Protein AF-A0A838TQW5-F1 (afdb_monomer)

Mean predicted aligned error: 5.61 Å

pLDDT: mean 88.65, std 9.84, range [51.97, 98.06]

Radius of gyration: 14.16 Å; Cα contacts (8 Å, |Δi|>4): 165; chains: 1; bounding box: 31×30×43 Å

Secondary structure (DSSP, 8-state):
-----SEEEEES-TT-HHHHHHHHHHHTTS-EEEESSGGGEEETTEEEEEETTTTEEEEEES-S-SSSS--EEEEE-TTS-HHHHHHHHHHHHTT-TTPPPHHHHHHTT-

Foldseek 3Di:
DPDDAAAEEEEADLPDPQSVVVQVVRVVPYHYFYDHALVQCVDQFWGWGADSVVRDIDIGGRSFDPDPPHGYHYYYGPPRDPVRSVRNVVSNQVNPPPDDDPVSVVVVVD

Structure (mmCIF, N/CA/C/O backbone):
data_AF-A0A838TQW5-F1
#
_entry.id   AF-A0A838TQW5-F1
#
loop_
_atom_site.group_PDB
_atom_site.id
_atom_site.type_symbol
_atom_site.label_atom_id
_atom_site.label_alt_id
_atom_site.label_comp_id
_atom_site.label_asym_id
_atom_site.label_entity_id
_atom_site.label_seq_id
_atom_site.pdbx_PDB_ins_code
_atom_site.Cartn_x
_atom_site.Cartn_y
_atom_site.Cartn_z
_atom_site.occupancy
_atom_site.B_iso_or_equiv
_atom_site.auth_seq_id
_atom_site.auth_comp_id
_atom_site.auth_asym_id
_atom_site.auth_atom_id
_atom_site.pdbx_PDB_model_num
ATOM 1 N N . LEU A 1 1 ? 3.925 -13.032 7.092 1.00 54.81 1 LEU A N 1
ATOM 2 C CA . LEU A 1 1 ? 3.364 -12.043 8.033 1.00 54.81 1 LEU A CA 1
ATOM 3 C C . LEU A 1 1 ? 2.382 -12.759 8.958 1.00 54.81 1 LEU A C 1
ATOM 5 O O . LEU A 1 1 ? 1.988 -13.873 8.646 1.00 54.81 1 LEU A O 1
ATOM 9 N N . ASN A 1 2 ? 2.085 -12.216 10.132 1.00 59.94 2 ASN A N 1
ATOM 10 C CA . ASN A 1 2 ? 1.035 -12.748 11.013 1.00 59.94 2 ASN A CA 1
ATOM 11 C C . ASN A 1 2 ? 0.270 -11.562 11.616 1.00 59.94 2 ASN A C 1
ATOM 13 O O . ASN A 1 2 ? 0.044 -11.480 12.819 1.00 59.94 2 ASN A O 1
ATOM 17 N N . THR A 1 3 ? 0.014 -10.573 10.758 1.00 71.75 3 THR A N 1
ATOM 18 C CA . THR A 1 3 ? -0.534 -9.271 11.123 1.00 71.75 3 THR A CA 1
ATOM 19 C C . THR A 1 3 ? -1.974 -9.234 10.650 1.00 71.75 3 THR A C 1
ATOM 21 O O . THR A 1 3 ? -2.228 -9.381 9.458 1.00 71.75 3 THR A O 1
ATOM 24 N N . ASP A 1 4 ? -2.897 -9.058 11.590 1.00 84.81 4 ASP A N 1
ATOM 25 C CA . ASP A 1 4 ? -4.325 -8.947 11.3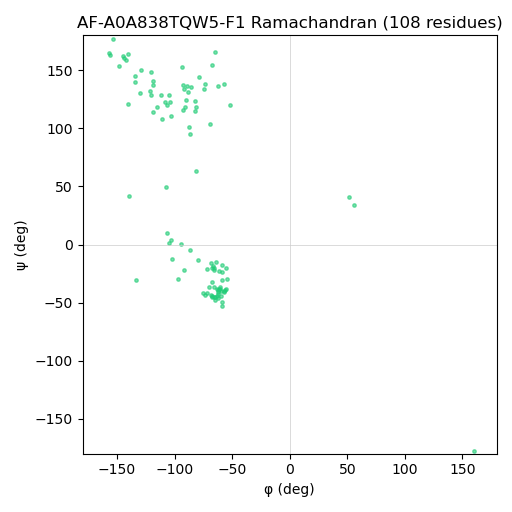07 1.00 84.81 4 ASP A CA 1
ATOM 26 C C . ASP A 1 4 ? -4.614 -7.618 10.590 1.00 84.81 4 ASP A C 1
ATOM 28 O O . ASP A 1 4 ? -4.575 -6.546 11.201 1.00 84.81 4 ASP A O 1
ATOM 32 N N . ALA A 1 5 ? -4.844 -7.697 9.282 1.00 91.19 5 ALA A N 1
ATOM 33 C CA . ALA A 1 5 ? -5.169 -6.583 8.400 1.00 91.19 5 ALA A CA 1
ATOM 34 C C . ALA A 1 5 ? -6.174 -7.042 7.334 1.00 91.19 5 ALA A C 1
ATOM 36 O O . ALA A 1 5 ? -6.319 -8.232 7.073 1.00 91.19 5 ALA A O 1
ATOM 37 N N . ASP A 1 6 ? -6.863 -6.093 6.712 1.00 94.12 6 ASP A N 1
ATOM 38 C CA . ASP A 1 6 ? -7.873 -6.361 5.683 1.00 94.12 6 ASP A CA 1
ATOM 39 C C . ASP A 1 6 ? -7.333 -6.238 4.267 1.00 94.12 6 ASP A C 1
ATOM 41 O O . ASP A 1 6 ? -7.822 -6.884 3.342 1.00 94.12 6 ASP A O 1
ATOM 45 N N . LEU A 1 7 ? -6.339 -5.372 4.098 1.00 95.38 7 LEU A N 1
ATOM 46 C CA . LEU A 1 7 ? -5.646 -5.136 2.845 1.00 95.38 7 LEU A CA 1
ATOM 4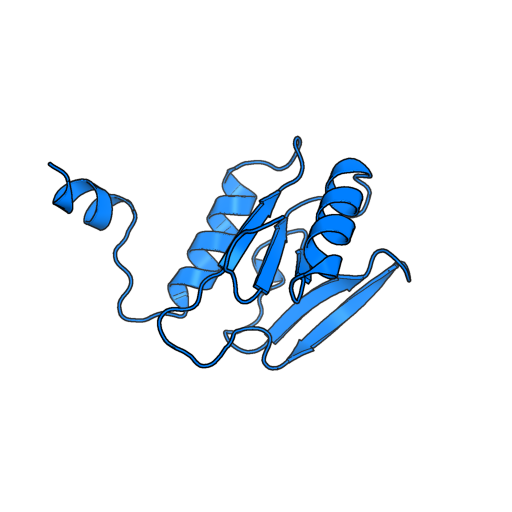7 C C . LEU A 1 7 ? -4.251 -4.578 3.119 1.00 95.38 7 LEU A C 1
ATOM 49 O O . LEU A 1 7 ? -3.973 -4.064 4.207 1.00 95.38 7 LEU A O 1
ATOM 53 N N . ALA A 1 8 ? -3.396 -4.652 2.108 1.00 96.25 8 ALA A N 1
ATOM 54 C CA . ALA A 1 8 ? -2.076 -4.052 2.109 1.00 96.25 8 ALA A 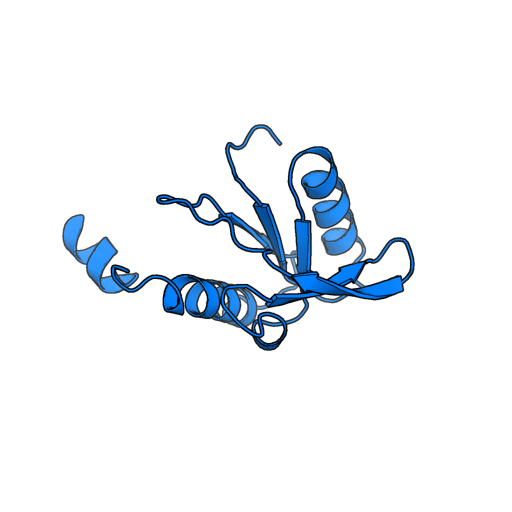CA 1
ATOM 55 C C . ALA A 1 8 ? -1.941 -3.018 0.986 1.00 96.25 8 ALA A C 1
ATOM 57 O O . ALA A 1 8 ? -2.356 -3.254 -0.149 1.00 96.25 8 ALA A O 1
ATOM 58 N N . ILE A 1 9 ? -1.322 -1.882 1.292 1.00 96.69 9 ILE A N 1
ATOM 59 C CA . ILE A 1 9 ? -0.865 -0.904 0.307 1.00 96.69 9 ILE A CA 1
ATOM 60 C C . ILE A 1 9 ? 0.654 -0.853 0.394 1.00 96.69 9 ILE A C 1
ATOM 62 O O . ILE A 1 9 ? 1.225 -0.527 1.437 1.00 96.69 9 ILE A O 1
ATOM 66 N N . VAL A 1 10 ? 1.303 -1.204 -0.711 1.00 96.00 10 VAL A N 1
ATOM 67 C CA . VAL A 1 10 ? 2.758 -1.161 -0.839 1.00 96.00 10 VAL A CA 1
ATOM 68 C C . VAL A 1 10 ? 3.113 0.054 -1.678 1.00 96.00 10 VAL A C 1
ATOM 70 O O . VAL A 1 10 ? 2.651 0.171 -2.811 1.00 96.00 10 VAL A O 1
ATOM 73 N N . VAL A 1 11 ? 3.927 0.953 -1.129 1.00 95.75 11 VAL A N 1
ATOM 74 C CA . VAL A 1 11 ? 4.321 2.201 -1.793 1.00 95.75 11 VAL A CA 1
ATOM 75 C C . VAL A 1 11 ? 5.761 2.109 -2.299 1.00 95.75 11 VAL A C 1
ATOM 77 O O . VAL A 1 11 ? 6.688 1.762 -1.559 1.00 95.75 11 VAL A O 1
ATOM 80 N N . GLY A 1 12 ? 5.977 2.429 -3.573 1.00 92.81 12 GLY A N 1
ATOM 81 C CA . GLY A 1 12 ? 7.319 2.596 -4.120 1.00 92.81 12 GLY A CA 1
ATOM 82 C C . GLY A 1 12 ? 7.394 2.485 -5.638 1.00 92.81 12 GLY A C 1
ATOM 83 O O . GLY A 1 12 ? 6.399 2.299 -6.328 1.00 92.81 12 GLY A O 1
ATOM 84 N N . GLY A 1 13 ? 8.611 2.588 -6.169 1.00 90.75 13 GLY A N 1
ATOM 85 C CA . GLY A 1 13 ? 8.840 2.496 -7.610 1.00 90.75 13 GLY A CA 1
ATOM 86 C C . GLY A 1 13 ? 8.703 1.070 -8.150 1.00 90.75 13 GLY A C 1
ATOM 87 O O . GLY A 1 13 ? 9.263 0.128 -7.588 1.00 90.75 13 GLY A O 1
ATOM 88 N N . TYR A 1 14 ? 8.054 0.925 -9.307 1.00 88.19 14 TYR A N 1
ATOM 89 C CA . TYR A 1 14 ? 7.788 -0.365 -9.964 1.00 88.19 14 TYR A CA 1
ATOM 90 C C . TYR A 1 14 ? 9.037 -1.139 -10.420 1.00 88.19 14 TYR A C 1
ATOM 92 O O . TYR A 1 14 ? 8.960 -2.334 -10.683 1.00 88.19 14 TYR A O 1
ATOM 100 N N . ASN A 1 15 ? 10.202 -0.485 -10.471 1.00 85.81 15 ASN A N 1
ATOM 101 C CA . ASN A 1 15 ? 11.482 -1.109 -10.827 1.00 85.81 15 ASN A CA 1
ATOM 102 C C . ASN A 1 15 ? 12.304 -1.574 -9.610 1.00 85.81 15 ASN A C 1
ATOM 104 O O . ASN A 1 15 ? 13.411 -2.082 -9.769 1.00 85.81 15 ASN A O 1
ATOM 108 N N . SER A 1 16 ? 11.794 -1.387 -8.390 1.00 85.44 16 SER A N 1
ATOM 109 C CA . SER A 1 16 ? 12.465 -1.823 -7.166 1.00 85.44 16 SER A CA 1
ATOM 110 C C . SER A 1 16 ? 12.186 -3.304 -6.909 1.00 85.44 16 SER A C 1
ATOM 112 O O . SER A 1 16 ? 11.048 -3.698 -6.628 1.00 85.44 16 SER A O 1
ATOM 114 N N . SER A 1 17 ? 13.231 -4.132 -6.962 1.00 85.69 17 SER A N 1
ATOM 115 C CA . SER A 1 17 ? 13.137 -5.558 -6.624 1.00 85.69 17 SER A CA 1
ATOM 116 C C . SER A 1 17 ? 12.721 -5.767 -5.168 1.00 85.69 17 SER A C 1
ATOM 118 O O . SER A 1 17 ? 11.864 -6.600 -4.891 1.00 85.69 17 SER A O 1
ATOM 120 N N . ASN A 1 18 ? 13.256 -4.960 -4.246 1.00 87.38 18 ASN A N 1
ATOM 121 C CA . ASN A 1 18 ? 12.906 -5.023 -2.827 1.00 87.38 18 ASN A CA 1
ATOM 122 C C . ASN A 1 18 ? 11.425 -4.708 -2.597 1.00 87.38 18 ASN A C 1
ATOM 124 O O . ASN A 1 18 ? 10.759 -5.400 -1.834 1.00 87.38 18 ASN A O 1
ATOM 128 N N . THR A 1 19 ? 10.892 -3.692 -3.282 1.00 90.25 19 THR A N 1
ATOM 129 C CA . THR A 1 19 ? 9.473 -3.330 -3.159 1.00 90.25 19 THR A CA 1
ATOM 130 C C . THR A 1 19 ? 8.585 -4.415 -3.755 1.00 90.25 19 THR A C 1
ATOM 132 O O . THR A 1 19 ? 7.617 -4.818 -3.122 1.00 90.25 19 THR A O 1
ATOM 135 N N . SER A 1 20 ? 8.954 -4.953 -4.921 1.00 91.31 20 SER A N 1
ATOM 136 C CA . SER A 1 20 ? 8.221 -6.058 -5.554 1.00 91.31 20 SER A CA 1
ATOM 137 C C . SER A 1 20 ? 8.191 -7.301 -4.657 1.00 91.31 20 SER A C 1
ATOM 139 O O . SER A 1 20 ? 7.154 -7.940 -4.519 1.00 91.31 20 SER A O 1
ATOM 141 N N . HIS A 1 21 ? 9.288 -7.598 -3.955 1.00 91.19 21 HIS A N 1
ATOM 142 C CA . HIS A 1 21 ? 9.322 -8.702 -2.996 1.00 91.19 21 HIS A CA 1
ATOM 143 C C . HIS A 1 21 ? 8.393 -8.478 -1.789 1.00 91.19 21 HIS A C 1
ATOM 145 O O . HIS A 1 21 ? 7.755 -9.416 -1.313 1.00 91.19 21 HIS A O 1
ATOM 151 N N . LEU A 1 22 ? 8.255 -7.237 -1.305 1.00 92.00 22 LEU A N 1
ATOM 152 C CA . LEU A 1 22 ? 7.266 -6.911 -0.268 1.00 92.00 22 LEU A CA 1
ATOM 153 C C . LEU A 1 22 ? 5.832 -7.138 -0.761 1.00 92.00 22 LEU A C 1
ATOM 155 O O . LEU A 1 22 ? 5.013 -7.658 -0.000 1.00 92.00 22 LEU A O 1
ATOM 159 N N . VAL A 1 23 ? 5.542 -6.810 -2.027 1.00 93.56 23 VAL A N 1
ATOM 160 C CA . VAL A 1 23 ? 4.243 -7.105 -2.653 1.00 93.56 23 VAL A CA 1
ATOM 161 C C . VAL A 1 23 ? 3.972 -8.609 -2.627 1.00 93.56 23 VAL A C 1
ATOM 163 O O . VAL A 1 23 ? 2.933 -9.012 -2.115 1.00 93.56 23 VAL A O 1
ATOM 166 N N . GLU A 1 24 ? 4.924 -9.447 -3.054 1.00 93.25 24 GLU A N 1
ATOM 167 C CA . GLU A 1 24 ? 4.777 -10.916 -3.016 1.00 93.25 24 GLU A CA 1
ATOM 168 C C . GLU A 1 24 ? 4.472 -11.454 -1.616 1.00 93.25 24 GLU A C 1
ATOM 170 O O . GLU A 1 24 ? 3.715 -12.413 -1.451 1.00 93.25 24 GLU A O 1
ATOM 175 N N . LEU A 1 25 ? 5.104 -10.883 -0.588 1.00 92.19 25 LEU A N 1
ATOM 176 C CA . LEU A 1 25 ? 4.892 -11.304 0.795 1.00 92.19 25 LEU A CA 1
ATOM 177 C C . LEU A 1 25 ? 3.499 -10.922 1.301 1.00 92.19 25 LEU A C 1
ATOM 179 O O . LEU A 1 25 ? 2.900 -11.703 2.045 1.00 92.19 25 LEU A O 1
ATOM 183 N N . CYS A 1 26 ? 2.991 -9.757 0.896 1.00 92.69 26 CYS A N 1
ATOM 184 C CA . CYS A 1 26 ? 1.658 -9.286 1.259 1.00 92.69 26 CYS A CA 1
ATOM 185 C C . CYS A 1 26 ? 0.562 -10.046 0.498 1.00 92.69 26 CYS A C 1
ATOM 187 O O . CYS A 1 26 ? -0.390 -10.509 1.124 1.00 92.69 26 CYS A O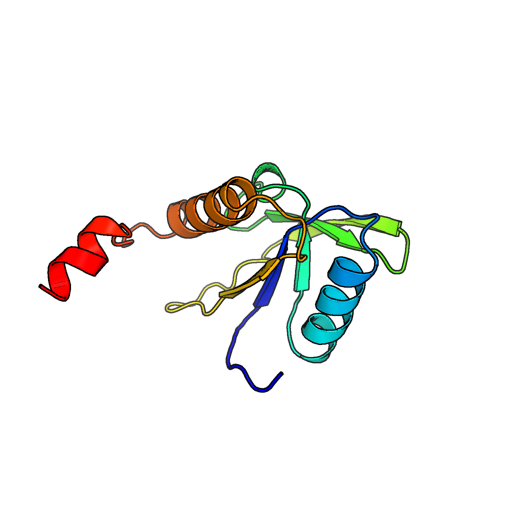 1
ATOM 189 N N . GLU A 1 27 ? 0.738 -10.283 -0.807 1.00 93.75 27 GLU A N 1
ATOM 190 C CA . GLU A 1 27 ? -0.227 -10.991 -1.667 1.00 93.75 27 GLU A CA 1
ATOM 191 C C . GLU A 1 27 ? -0.531 -12.420 -1.190 1.00 93.75 27 GLU A C 1
ATOM 193 O O . GLU A 1 27 ? -1.605 -12.953 -1.463 1.00 93.75 27 GLU A O 1
ATOM 198 N N . LYS A 1 28 ? 0.378 -13.047 -0.431 1.00 91.88 28 LYS A N 1
ATOM 199 C CA . LYS A 1 28 ? 0.161 -14.377 0.169 1.00 91.88 28 LYS A CA 1
ATOM 200 C C . LYS A 1 28 ? -0.925 -14.403 1.244 1.00 91.88 28 LYS A C 1
ATOM 202 O O . LYS A 1 28 ? -1.355 -15.490 1.622 1.00 91.88 28 LYS A O 1
ATOM 207 N N . GLN A 1 29 ? -1.295 -13.252 1.799 1.00 90.56 29 GLN A N 1
ATOM 208 C CA . GLN A 1 29 ? -2.177 -13.167 2.968 1.00 90.56 29 GLN A CA 1
ATOM 209 C C . GLN A 1 29 ? -3.288 -12.135 2.809 1.00 90.56 29 GLN A C 1
ATOM 211 O O . GLN A 1 29 ? -4.357 -12.313 3.384 1.00 90.56 29 GLN A O 1
ATOM 216 N N . LEU A 1 30 ? -3.039 -11.068 2.049 1.00 93.88 30 LEU A N 1
ATOM 217 C CA . LEU A 1 30 ? -3.895 -9.894 1.977 1.00 93.88 30 LEU A CA 1
ATOM 218 C C . LEU A 1 30 ? -4.106 -9.465 0.520 1.00 93.88 30 LEU A C 1
ATOM 220 O O . LEU A 1 30 ? -3.160 -9.509 -0.277 1.00 93.88 30 LEU A O 1
ATOM 224 N N . PRO A 1 31 ? -5.298 -8.950 0.170 1.00 94.94 31 PRO A N 1
ATOM 225 C CA . PRO A 1 31 ? -5.459 -8.122 -1.019 1.00 94.94 31 PRO A CA 1
ATOM 226 C C . PRO A 1 31 ? -4.426 -6.993 -0.985 1.00 94.94 31 PRO A C 1
ATOM 228 O O . PRO A 1 31 ? -4.390 -6.215 -0.032 1.00 94.94 31 PRO A O 1
ATOM 231 N N . THR A 1 32 ? -3.554 -6.937 -1.989 1.00 96.12 32 THR A N 1
ATOM 232 C CA . THR A 1 32 ? -2.406 -6.027 -1.997 1.00 96.12 32 THR A CA 1
ATOM 233 C C . THR A 1 32 ? -2.472 -5.103 -3.201 1.00 96.12 32 THR A C 1
ATOM 235 O O . THR A 1 32 ? -2.678 -5.557 -4.325 1.00 96.12 32 THR A O 1
ATOM 238 N N . TYR A 1 33 ? -2.269 -3.811 -2.961 1.00 97.12 33 TYR A N 1
ATOM 239 C CA . TYR A 1 33 ? -2.256 -2.779 -3.989 1.00 97.12 33 TYR A CA 1
ATOM 240 C C . TYR A 1 33 ? -0.887 -2.105 -4.014 1.00 97.12 33 TYR A C 1
ATOM 242 O O . TYR A 1 33 ? -0.485 -1.450 -3.051 1.00 97.12 33 TYR A O 1
ATOM 250 N N . PHE A 1 34 ? -0.156 -2.292 -5.111 1.00 96.44 34 PHE A N 1
ATOM 251 C CA . PHE A 1 34 ? 1.155 -1.685 -5.315 1.00 96.44 34 PHE A CA 1
ATOM 252 C C . PHE A 1 34 ? 1.012 -0.355 -6.059 1.00 96.44 34 PHE A C 1
ATOM 254 O O . PHE A 1 34 ? 0.575 -0.338 -7.209 1.00 96.44 34 PHE A O 1
ATOM 261 N N . ILE A 1 35 ? 1.374 0.753 -5.414 1.00 96.38 35 ILE A N 1
ATOM 262 C CA . ILE A 1 35 ? 1.235 2.106 -5.967 1.00 96.38 35 ILE A CA 1
ATOM 263 C C . ILE A 1 35 ? 2.543 2.895 -5.861 1.00 96.38 35 ILE A C 1
ATOM 265 O O . ILE A 1 35 ? 3.339 2.699 -4.944 1.00 96.38 35 ILE A O 1
ATOM 269 N N . ASP A 1 36 ? 2.752 3.813 -6.798 1.00 94.06 36 ASP A N 1
ATOM 270 C CA . ASP A 1 36 ? 3.873 4.757 -6.807 1.00 94.06 36 ASP A CA 1
ATOM 271 C C . ASP A 1 36 ? 3.538 6.092 -6.117 1.00 94.06 36 ASP A C 1
ATOM 273 O O . ASP A 1 36 ? 4.444 6.796 -5.671 1.00 94.06 36 ASP A O 1
ATOM 277 N N . SER A 1 37 ? 2.253 6.440 -6.002 1.00 94.62 37 SER A N 1
ATOM 278 C CA . SER A 1 37 ? 1.792 7.682 -5.377 1.00 94.62 37 SER A CA 1
ATOM 279 C C . SER A 1 37 ? 0.348 7.593 -4.866 1.00 94.62 37 SER A C 1
ATOM 281 O O . SER A 1 37 ? -0.431 6.722 -5.258 1.00 94.62 37 SER A O 1
ATOM 283 N N . ALA A 1 38 ? -0.039 8.552 -4.020 1.00 96.25 38 ALA A N 1
ATOM 284 C CA . ALA A 1 38 ? -1.408 8.694 -3.517 1.00 96.25 38 ALA A CA 1
ATOM 285 C C . ALA A 1 38 ? -2.435 9.051 -4.607 1.00 96.25 38 ALA A C 1
ATOM 287 O O . ALA A 1 38 ? -3.630 8.820 -4.427 1.00 96.25 38 ALA A O 1
ATOM 288 N N . GLU A 1 39 ? -1.989 9.588 -5.745 1.00 96.25 39 GLU A N 1
ATOM 289 C CA . GLU A 1 39 ? -2.858 9.951 -6.874 1.00 96.25 39 GLU A CA 1
ATOM 290 C C . GLU A 1 39 ? -3.508 8.726 -7.518 1.00 96.25 39 GLU A C 1
ATOM 292 O O . GLU A 1 39 ? -4.562 8.833 -8.140 1.00 96.25 39 GLU A O 1
ATOM 297 N N . ARG A 1 40 ? -2.914 7.544 -7.323 1.00 96.88 40 ARG A N 1
ATOM 298 C CA . ARG A 1 40 ? -3.477 6.272 -7.775 1.00 96.88 40 ARG A CA 1
ATOM 299 C C . ARG A 1 40 ? -4.758 5.890 -7.035 1.00 96.88 40 ARG A C 1
ATOM 301 O O . ARG A 1 40 ? -5.546 5.097 -7.549 1.00 96.88 40 ARG A O 1
ATOM 308 N N . ILE A 1 41 ? -4.993 6.466 -5.856 1.00 96.88 41 ILE A N 1
ATOM 309 C CA . ILE A 1 41 ? -6.235 6.318 -5.099 1.00 96.88 41 ILE A CA 1
ATOM 310 C C . ILE A 1 41 ? -7.218 7.382 -5.599 1.00 96.88 41 ILE A C 1
ATOM 312 O O . ILE A 1 41 ? -7.198 8.542 -5.178 1.00 96.88 41 ILE A O 1
ATOM 316 N N . ILE A 1 42 ? -8.070 6.979 -6.539 1.00 97.06 42 ILE A N 1
ATOM 317 C CA . ILE A 1 42 ? -8.977 7.875 -7.267 1.00 97.06 42 ILE A CA 1
ATOM 318 C C . ILE A 1 42 ? -10.162 8.286 -6.393 1.00 97.06 42 ILE A C 1
ATOM 320 O O . ILE A 1 42 ? -10.573 9.446 -6.384 1.00 97.06 42 ILE A O 1
ATOM 324 N N . SER A 1 43 ? -10.715 7.338 -5.645 1.00 95.44 43 SER A N 1
ATOM 325 C CA . SER A 1 43 ? -11.820 7.559 -4.713 1.00 95.44 43 SER A CA 1
ATOM 326 C C . SER A 1 43 ? -11.776 6.520 -3.598 1.00 95.44 43 SER A C 1
ATOM 328 O O . SER A 1 43 ? -10.967 5.601 -3.655 1.00 95.44 43 SER A O 1
ATOM 330 N N . GLN A 1 44 ? -12.679 6.624 -2.619 1.00 93.12 44 GLN A N 1
ATOM 331 C CA . GLN A 1 44 ? -12.835 5.624 -1.557 1.00 93.12 44 GLN A CA 1
ATOM 332 C C . GLN A 1 44 ? -13.057 4.202 -2.104 1.00 93.12 44 GLN A C 1
ATOM 334 O O . GLN A 1 44 ? -12.638 3.230 -1.489 1.00 93.12 44 GLN A O 1
ATOM 339 N N . ASP A 1 45 ? -13.666 4.080 -3.285 1.00 94.62 45 ASP A N 1
ATOM 340 C CA . ASP A 1 45 ? -13.963 2.791 -3.902 1.00 94.62 45 ASP A CA 1
ATOM 341 C C . ASP A 1 45 ? -12.994 2.411 -5.025 1.00 94.62 45 ASP A C 1
ATOM 343 O O . ASP A 1 45 ? -13.022 1.267 -5.459 1.00 94.62 45 ASP A O 1
ATOM 347 N N . LYS A 1 46 ? -12.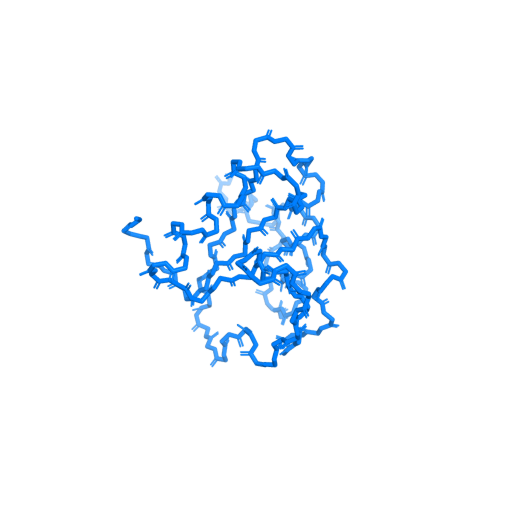143 3.308 -5.534 1.00 97.31 46 LYS A N 1
ATOM 348 C CA . LYS A 1 46 ? -11.367 3.039 -6.755 1.00 97.31 46 LYS A CA 1
ATOM 349 C C . LYS A 1 46 ? -9.883 3.325 -6.591 1.00 97.31 46 LYS A C 1
ATOM 351 O O . LYS A 1 46 ? -9.493 4.430 -6.217 1.00 97.31 46 LYS A O 1
ATOM 356 N N . ILE A 1 47 ? -9.069 2.353 -6.998 1.00 98.06 47 ILE A N 1
ATOM 357 C CA . ILE A 1 47 ? -7.609 2.445 -7.011 1.00 98.06 47 ILE A CA 1
ATOM 358 C C . ILE A 1 47 ? -7.034 1.918 -8.330 1.00 98.06 47 ILE A C 1
ATOM 360 O O . ILE A 1 47 ? -7.486 0.896 -8.854 1.00 98.06 47 ILE A O 1
ATOM 364 N N . PHE A 1 48 ? -6.021 2.603 -8.855 1.00 97.62 48 PHE A N 1
ATOM 365 C CA . PHE A 1 48 ? -5.100 2.042 -9.839 1.00 97.62 48 PHE A CA 1
ATOM 366 C C . PHE A 1 48 ? -3.888 1.461 -9.119 1.00 97.62 48 PHE A C 1
ATOM 368 O O . PHE A 1 48 ? -3.371 2.053 -8.182 1.00 97.62 48 PHE A O 1
ATOM 375 N N . HIS A 1 49 ? -3.429 0.289 -9.523 1.00 96.75 49 HIS A N 1
ATOM 376 C CA . HIS A 1 49 ? -2.260 -0.339 -8.919 1.00 96.75 49 HIS A CA 1
ATOM 377 C C . HIS A 1 49 ? -1.503 -1.159 -9.945 1.00 96.75 49 HIS A C 1
ATOM 379 O O . HIS A 1 49 ? -2.055 -1.624 -10.942 1.00 96.75 49 HIS A O 1
ATOM 385 N N . TYR A 1 50 ? -0.215 -1.325 -9.710 1.00 96.06 50 TYR A N 1
ATOM 386 C CA . TYR A 1 50 ? 0.665 -2.021 -10.621 1.00 96.06 50 TYR A CA 1
ATOM 387 C C . TYR A 1 50 ? 0.735 -3.505 -10.288 1.00 96.06 50 TYR A C 1
ATOM 389 O O . TYR A 1 50 ? 1.215 -3.913 -9.232 1.00 96.06 50 TYR A O 1
ATOM 397 N N . ASN A 1 51 ? 0.313 -4.341 -11.230 1.00 92.94 51 ASN A N 1
ATOM 398 C CA . ASN A 1 51 ? 0.555 -5.768 -11.139 1.00 92.94 51 ASN A CA 1
ATOM 399 C C . ASN A 1 51 ? 1.923 -6.069 -11.758 1.00 92.94 51 ASN A C 1
ATOM 401 O O . ASN A 1 51 ? 2.081 -6.125 -12.976 1.00 92.94 51 ASN A O 1
ATOM 405 N N . PHE A 1 52 ? 2.932 -6.250 -10.907 1.00 88.00 52 PHE A N 1
ATOM 406 C CA . PHE A 1 52 ? 4.305 -6.442 -11.376 1.00 88.00 52 PHE A CA 1
ATOM 407 C C . PHE A 1 52 ? 4.534 -7.818 -12.029 1.00 88.00 52 PHE A C 1
ATOM 409 O O . PHE A 1 52 ? 5.435 -7.944 -12.858 1.00 88.00 52 PHE A O 1
ATOM 416 N N . HIS A 1 53 ? 3.693 -8.824 -11.741 1.00 88.44 53 HIS A N 1
ATOM 417 C CA . HIS A 1 53 ? 3.775 -10.156 -12.360 1.00 88.44 53 HIS A CA 1
ATOM 418 C C . HIS A 1 53 ? 3.545 -10.103 -13.869 1.00 88.44 53 HIS A C 1
ATOM 420 O O . HIS A 1 53 ? 4.267 -10.730 -14.640 1.00 88.44 53 HIS A O 1
ATOM 426 N N . ASN A 1 54 ? 2.536 -9.342 -14.298 1.00 90.88 54 ASN A N 1
ATOM 427 C CA . ASN A 1 54 ? 2.206 -9.164 -15.713 1.00 90.88 54 ASN A CA 1
ATOM 428 C C . ASN A 1 54 ? 2.634 -7.794 -16.267 1.00 90.88 54 ASN A C 1
ATOM 430 O O . ASN A 1 54 ? 2.421 -7.522 -17.447 1.00 90.88 54 ASN A O 1
ATOM 434 N N . LYS A 1 55 ? 3.264 -6.965 -15.428 1.00 90.81 55 LYS A N 1
ATOM 435 C CA . LYS A 1 55 ? 3.773 -5.626 -15.734 1.00 9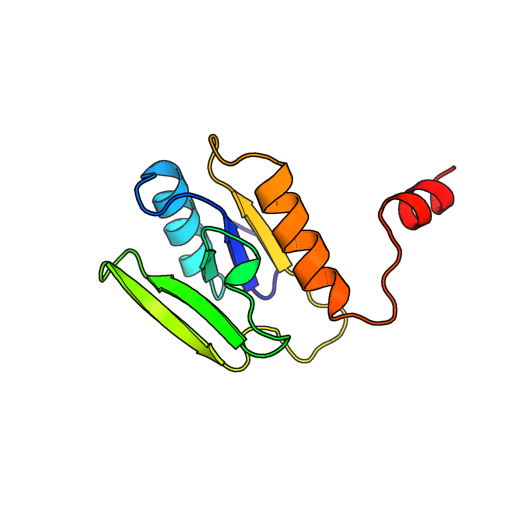0.81 55 LYS A CA 1
ATOM 436 C C . LYS A 1 55 ? 2.720 -4.670 -16.297 1.00 90.81 55 LYS A C 1
ATOM 438 O O . LYS A 1 55 ? 3.053 -3.821 -17.124 1.00 90.81 55 LYS A O 1
ATOM 443 N N . VAL A 1 56 ? 1.469 -4.783 -15.846 1.00 93.81 56 VAL A N 1
ATOM 444 C CA . VAL A 1 56 ? 0.393 -3.866 -16.250 1.00 93.81 56 VAL A CA 1
ATOM 445 C C . VAL A 1 56 ? -0.220 -3.136 -15.064 1.00 93.81 56 VAL A C 1
ATOM 447 O O . VAL A 1 56 ? -0.319 -3.666 -13.958 1.00 93.81 56 VAL A O 1
ATOM 450 N N . GLU A 1 57 ? -0.679 -1.915 -15.318 1.00 94.88 57 GLU A N 1
ATOM 451 C CA . GLU A 1 57 ? -1.541 -1.197 -14.387 1.00 94.88 57 GLU A CA 1
ATOM 452 C C . GLU A 1 57 ? -2.952 -1.801 -14.428 1.00 94.88 57 GLU A C 1
ATOM 454 O O . GLU A 1 57 ? -3.506 -2.083 -15.494 1.00 94.88 57 GLU A O 1
ATOM 459 N N . LYS A 1 58 ? -3.521 -2.040 -13.251 1.00 96.56 58 LYS A N 1
ATOM 460 C CA . LYS A 1 58 ? -4.868 -2.566 -13.058 1.00 96.56 58 LYS A CA 1
ATOM 461 C C . LYS A 1 58 ? -5.698 -1.553 -12.292 1.00 96.56 58 LYS A C 1
ATOM 463 O O . LYS A 1 58 ? -5.227 -0.946 -11.338 1.00 96.56 58 LYS A O 1
ATOM 468 N N . GLN A 1 59 ? -6.958 -1.424 -12.684 1.00 97.25 59 GLN A N 1
ATOM 469 C CA . GLN A 1 59 ? -7.964 -0.754 -11.872 1.00 97.25 59 GLN A CA 1
ATOM 470 C C . GLN A 1 59 ? -8.659 -1.797 -10.997 1.00 97.25 59 GLN A C 1
ATOM 472 O O . GLN A 1 59 ? -9.073 -2.842 -11.503 1.00 97.25 59 GLN A O 1
ATOM 477 N N . THR A 1 60 ? -8.828 -1.493 -9.714 1.00 97.44 60 THR A N 1
ATOM 478 C CA . THR A 1 60 ? -9.689 -2.256 -8.811 1.00 97.44 60 THR A CA 1
ATOM 479 C C . THR A 1 60 ? -10.770 -1.346 -8.243 1.00 97.44 60 THR A C 1
ATOM 481 O O . THR A 1 60 ? -10.480 -0.279 -7.700 1.00 97.44 60 THR A O 1
ATOM 484 N N . ASP A 1 61 ? -12.018 -1.794 -8.363 1.00 96.69 61 ASP A N 1
ATOM 485 C CA . ASP A 1 61 ? -13.180 -1.186 -7.719 1.00 96.69 61 ASP A CA 1
ATOM 486 C C . ASP A 1 61 ? -13.472 -1.880 -6.377 1.00 96.69 61 ASP A C 1
ATOM 488 O O . ASP A 1 61 ? -13.174 -3.061 -6.196 1.00 96.69 61 ASP A O 1
ATOM 492 N N . LYS A 1 62 ? -14.083 -1.145 -5.444 1.00 94.88 62 LYS A N 1
ATOM 493 C CA . LYS A 1 62 ? -14.353 -1.534 -4.050 1.00 94.88 62 LYS A CA 1
ATOM 494 C C . LYS A 1 62 ? -13.107 -2.045 -3.317 1.00 94.88 62 LYS A C 1
ATOM 496 O O . LYS A 1 62 ? -13.170 -3.028 -2.583 1.00 94.88 62 LYS A O 1
ATOM 501 N N . PHE A 1 63 ? -11.967 -1.389 -3.542 1.00 95.44 63 PHE A N 1
ATOM 502 C CA . PHE A 1 63 ? -10.693 -1.812 -2.953 1.00 95.44 63 PHE A CA 1
ATOM 503 C C . PHE A 1 63 ? -10.661 -1.641 -1.426 1.00 95.44 63 PHE A C 1
ATOM 505 O O . PHE A 1 63 ? -10.008 -2.430 -0.741 1.00 95.44 63 PHE A O 1
ATOM 512 N N . LEU A 1 64 ? -11.363 -0.623 -0.911 1.00 94.12 64 LEU A N 1
ATOM 513 C CA . LEU A 1 64 ? -11.486 -0.335 0.510 1.00 94.12 64 LEU A CA 1
ATOM 514 C C . LEU A 1 64 ? -12.709 -1.071 1.099 1.00 94.12 64 LEU A C 1
ATOM 516 O O . LEU A 1 64 ? -13.828 -0.892 0.611 1.00 94.12 64 LEU A O 1
ATOM 520 N N . PRO A 1 65 ? -12.535 -1.892 2.148 1.00 91.69 65 PRO A N 1
ATOM 521 C CA . PRO A 1 65 ? -13.629 -2.598 2.802 1.00 91.69 65 PRO A CA 1
ATOM 522 C C . PRO A 1 65 ? -14.653 -1.654 3.438 1.00 91.69 65 PRO A C 1
ATOM 524 O O . PRO A 1 65 ? -14.300 -0.726 4.163 1.00 91.69 65 PRO A O 1
ATOM 527 N N . GLN A 1 66 ? -15.936 -1.961 3.254 1.00 88.12 66 GLN A N 1
ATOM 528 C CA . GLN A 1 66 ? -17.061 -1.256 3.880 1.00 88.12 66 GLN A CA 1
ATOM 529 C C . GLN A 1 66 ? -17.284 -1.753 5.321 1.00 88.12 66 GLN A C 1
ATOM 531 O O . GLN A 1 66 ? -18.304 -2.368 5.632 1.00 88.12 66 GLN A O 1
ATOM 536 N N . LYS A 1 67 ? -16.296 -1.553 6.200 1.00 87.19 67 LYS A N 1
ATOM 537 C CA . LYS A 1 67 ? -16.384 -1.876 7.634 1.00 87.19 67 LYS A CA 1
ATOM 538 C C . LYS A 1 67 ? -15.704 -0.805 8.485 1.00 87.19 67 LYS A C 1
ATOM 540 O O . LYS A 1 67 ? -14.911 -0.029 7.973 1.00 87.19 67 LYS A O 1
ATOM 545 N N . ASN A 1 68 ? -15.981 -0.783 9.786 1.00 83.44 68 ASN A N 1
ATOM 546 C CA . ASN A 1 68 ? -15.334 0.129 10.728 1.00 83.44 68 ASN A CA 1
AT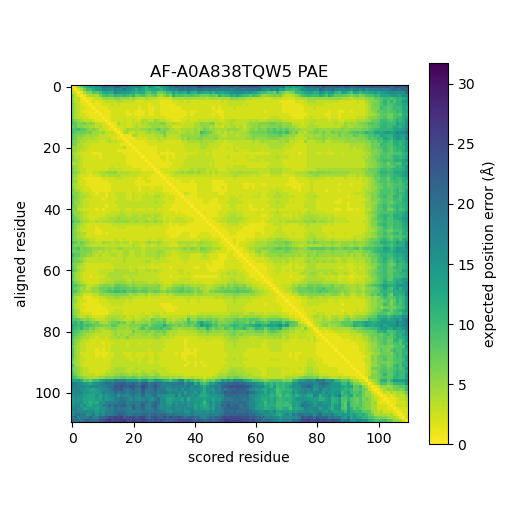OM 547 C C . ASN A 1 68 ? -15.052 -0.615 12.052 1.00 83.44 68 ASN A C 1
ATOM 549 O O . ASN A 1 68 ? -16.007 -1.134 12.635 1.00 83.44 68 ASN A O 1
ATOM 553 N N . PRO A 1 69 ? -13.789 -0.726 12.519 1.00 85.81 69 PRO A N 1
ATOM 554 C CA . PRO A 1 69 ? -12.562 -0.176 11.927 1.00 85.81 69 PRO A CA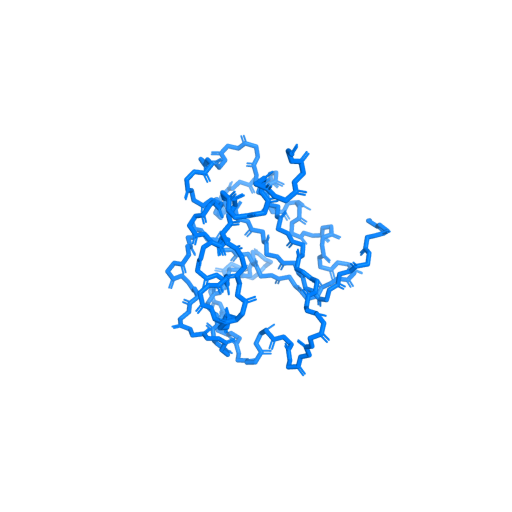 1
ATOM 555 C C . PRO A 1 69 ? -12.020 -1.003 10.749 1.00 85.81 69 PRO A C 1
ATOM 557 O O . PRO A 1 69 ? -12.078 -2.235 10.766 1.00 85.81 69 PRO A O 1
ATOM 560 N N . VAL A 1 70 ? -11.451 -0.327 9.742 1.00 90.31 70 VAL A N 1
ATOM 561 C CA . VAL A 1 70 ? -10.637 -0.952 8.681 1.00 90.31 70 VAL A CA 1
ATOM 562 C C . VAL A 1 70 ? -9.185 -1.017 9.145 1.00 90.31 70 VAL A C 1
ATOM 564 O O . VAL A 1 70 ? -8.634 -0.012 9.590 1.00 90.31 70 VAL A O 1
ATOM 567 N N . LYS A 1 71 ? -8.544 -2.179 9.019 1.00 92.06 71 LYS A N 1
ATOM 568 C CA . LYS A 1 71 ? -7.117 -2.347 9.300 1.00 92.06 71 LYS A CA 1
ATOM 569 C C . LYS A 1 71 ? -6.353 -2.402 7.985 1.00 92.06 71 LYS A C 1
ATOM 571 O O . LYS A 1 71 ? -6.468 -3.369 7.236 1.00 92.06 71 LYS A O 1
ATOM 576 N N . ILE A 1 72 ? -5.569 -1.368 7.701 1.00 93.62 72 ILE A N 1
ATOM 577 C CA . ILE A 1 72 ? -4.779 -1.269 6.471 1.00 93.62 72 ILE A CA 1
ATOM 578 C C . ILE A 1 72 ? -3.307 -1.447 6.822 1.00 93.62 72 ILE A C 1
ATOM 580 O O . ILE A 1 72 ? -2.759 -0.688 7.619 1.00 93.62 72 ILE A O 1
ATOM 584 N N . LEU A 1 73 ? -2.656 -2.435 6.212 1.00 94.75 73 LEU A N 1
ATOM 585 C CA . LEU A 1 73 ? -1.207 -2.567 6.278 1.00 94.75 73 LEU A CA 1
ATOM 586 C C . LEU A 1 73 ? -0.588 -1.622 5.250 1.00 94.75 73 LEU A C 1
ATOM 588 O O . LEU A 1 73 ? -0.814 -1.777 4.054 1.00 94.75 73 LEU A O 1
ATOM 592 N N . ILE A 1 74 ? 0.207 -0.656 5.700 1.00 93.94 74 ILE A N 1
ATOM 593 C CA . ILE A 1 74 ? 0.963 0.231 4.812 1.00 93.94 74 ILE A CA 1
ATOM 594 C C . ILE A 1 74 ? 2.439 -0.092 4.977 1.00 93.94 74 ILE A C 1
ATOM 596 O O . ILE A 1 74 ? 2.957 -0.168 6.090 1.00 93.94 74 ILE A O 1
ATOM 600 N N . THR A 1 75 ? 3.116 -0.314 3.861 1.00 93.50 75 THR A N 1
ATOM 601 C CA . THR A 1 75 ? 4.558 -0.543 3.840 1.00 93.50 75 THR A CA 1
ATOM 602 C C . THR A 1 75 ? 5.159 0.080 2.591 1.00 93.50 75 THR A C 1
ATOM 604 O O . THR A 1 75 ? 4.453 0.393 1.631 1.00 93.50 75 THR A O 1
ATOM 607 N N . SER A 1 76 ? 6.466 0.287 2.593 1.00 92.75 76 SER A N 1
ATOM 608 C CA . SER A 1 76 ? 7.173 0.893 1.477 1.00 92.75 76 SER A CA 1
ATOM 609 C C . SER A 1 76 ? 8.535 0.243 1.273 1.00 92.75 76 SER A C 1
ATOM 611 O O . SER A 1 76 ? 9.089 -0.411 2.159 1.00 92.75 76 SER A O 1
ATOM 613 N N . GLY A 1 77 ? 9.074 0.392 0.064 1.00 86.19 77 GLY A N 1
ATOM 614 C CA . GLY A 1 77 ? 10.460 0.007 -0.196 1.00 86.19 77 GLY A CA 1
ATOM 615 C C . GLY A 1 77 ? 11.443 0.907 0.553 1.00 86.19 77 GLY A C 1
ATOM 616 O O . GLY A 1 77 ? 11.162 2.079 0.778 1.00 86.19 77 GLY A O 1
ATOM 617 N N . ALA A 1 78 ? 12.643 0.393 0.835 1.00 82.19 78 ALA A N 1
ATOM 618 C CA . ALA A 1 78 ? 13.694 1.108 1.575 1.00 82.19 78 ALA A CA 1
ATOM 619 C C . ALA A 1 78 ? 14.099 2.477 0.985 1.00 82.19 78 ALA A C 1
ATOM 621 O O . ALA A 1 78 ? 14.705 3.289 1.672 1.00 82.19 78 ALA A O 1
ATOM 622 N N . SER A 1 79 ? 13.806 2.719 -0.293 1.00 82.31 79 SER A N 1
ATOM 623 C CA . SER A 1 79 ? 14.167 3.946 -1.013 1.00 82.31 79 SER A CA 1
ATOM 624 C C . SER A 1 79 ? 12.975 4.872 -1.278 1.00 82.31 79 SER A C 1
ATOM 626 O O . SER A 1 79 ? 13.103 5.802 -2.070 1.00 82.31 79 SER A O 1
ATOM 628 N N . CYS A 1 80 ? 11.807 4.608 -0.686 1.00 82.69 80 CYS A N 1
ATOM 629 C CA . CYS A 1 80 ? 10.626 5.446 -0.864 1.00 82.69 80 CYS A CA 1
ATOM 630 C C . CYS A 1 80 ? 10.683 6.655 0.089 1.00 82.69 80 CYS A C 1
ATOM 632 O O . CYS A 1 80 ? 10.769 6.433 1.293 1.00 82.69 80 CYS A O 1
ATOM 634 N N . PRO A 1 81 ? 10.613 7.908 -0.403 1.00 87.88 81 PRO A N 1
ATOM 635 C CA . PRO A 1 81 ? 10.523 9.085 0.458 1.00 87.88 81 PRO A CA 1
ATOM 636 C C . PRO A 1 81 ? 9.320 9.020 1.403 1.00 87.88 81 PRO A C 1
ATOM 638 O O . PRO A 1 81 ? 8.213 8.693 0.963 1.00 87.88 81 PRO A O 1
ATOM 641 N N . ASP A 1 82 ? 9.518 9.417 2.661 1.00 90.06 82 ASP A N 1
ATOM 642 C CA . ASP A 1 82 ? 8.470 9.427 3.694 1.00 90.06 82 ASP A CA 1
ATOM 643 C C . ASP A 1 82 ? 7.239 10.232 3.257 1.00 90.06 82 ASP A C 1
ATOM 645 O O . ASP A 1 82 ? 6.111 9.783 3.443 1.00 90.06 82 ASP A O 1
ATOM 649 N N . ALA A 1 83 ? 7.444 11.352 2.556 1.00 89.94 83 ALA A N 1
ATOM 650 C CA . ALA A 1 83 ? 6.369 12.200 2.038 1.00 89.94 83 ALA A CA 1
ATOM 651 C C . ALA A 1 83 ? 5.400 11.469 1.084 1.00 89.94 83 ALA A C 1
ATOM 653 O O . ALA A 1 83 ? 4.217 11.803 1.032 1.00 89.94 83 ALA A O 1
ATOM 654 N N . LEU A 1 84 ? 5.866 10.460 0.329 1.00 92.94 84 LEU A N 1
ATOM 655 C CA . LEU A 1 84 ? 4.975 9.656 -0.520 1.00 92.94 84 LEU A CA 1
ATOM 656 C C . LEU A 1 84 ? 4.088 8.739 0.322 1.00 92.94 84 LEU A C 1
ATOM 658 O O . LEU A 1 84 ? 2.898 8.604 0.043 1.00 92.94 84 LEU A O 1
ATOM 662 N N . VAL A 1 85 ? 4.666 8.121 1.354 1.00 93.69 85 VAL A N 1
ATOM 663 C CA . VAL A 1 85 ? 3.936 7.247 2.279 1.00 93.69 85 VAL A CA 1
ATOM 664 C C . VAL A 1 85 ? 2.917 8.064 3.071 1.00 93.69 85 VAL A C 1
ATOM 666 O O . VAL A 1 85 ? 1.753 7.681 3.159 1.00 93.69 85 VAL A O 1
ATOM 669 N N . GLU A 1 86 ? 3.327 9.226 3.572 1.00 93.12 86 GLU A N 1
ATOM 670 C CA . GLU A 1 86 ? 2.463 10.175 4.269 1.00 93.12 86 GLU A CA 1
ATOM 671 C C . GLU A 1 86 ? 1.311 10.652 3.376 1.00 93.12 86 GLU A C 1
ATOM 673 O O . GLU A 1 86 ? 0.156 10.643 3.796 1.00 93.12 86 GLU A O 1
ATOM 678 N N . GLY A 1 87 ? 1.588 10.980 2.110 1.00 94.69 87 GLY A N 1
ATOM 679 C CA . GLY A 1 87 ? 0.553 11.337 1.142 1.00 94.69 87 GLY A CA 1
ATOM 680 C C . GLY A 1 87 ? -0.500 10.239 0.968 1.00 94.69 87 GLY A C 1
ATOM 681 O O . GLY A 1 87 ? -1.693 10.534 0.901 1.00 94.69 87 GLY A O 1
ATOM 682 N N . VAL A 1 88 ? -0.082 8.969 0.939 1.00 95.69 88 VAL A N 1
ATOM 683 C CA . VAL A 1 88 ? -0.995 7.816 0.861 1.00 95.69 88 VAL A CA 1
ATOM 684 C C . VAL A 1 88 ? -1.822 7.683 2.139 1.00 95.69 88 VAL A C 1
ATOM 686 O O . VAL A 1 88 ? -3.037 7.504 2.053 1.00 95.69 88 VAL A O 1
ATOM 689 N N . ILE A 1 89 ? -1.195 7.813 3.311 1.00 93.56 89 ILE A N 1
ATOM 690 C CA . ILE A 1 89 ? -1.888 7.771 4.606 1.00 93.56 89 ILE A CA 1
ATOM 691 C C . ILE A 1 89 ? -2.946 8.876 4.665 1.00 93.56 89 ILE A C 1
ATOM 693 O O . ILE A 1 89 ? -4.120 8.584 4.875 1.00 93.56 89 ILE A O 1
ATOM 697 N N . ASN A 1 90 ? -2.560 10.124 4.394 1.00 92.50 90 ASN A N 1
ATOM 698 C CA . ASN A 1 90 ? -3.459 11.277 4.420 1.00 92.50 90 ASN A CA 1
ATOM 699 C C . ASN A 1 90 ? -4.618 11.120 3.430 1.00 92.50 90 ASN A C 1
ATOM 701 O O . ASN A 1 90 ? -5.765 11.429 3.753 1.00 92.50 90 ASN A O 1
ATOM 705 N N . LYS A 1 91 ? -4.345 10.580 2.237 1.00 93.75 91 LYS A N 1
ATOM 706 C CA . LYS A 1 91 ? -5.377 10.289 1.240 1.00 93.75 91 LYS A CA 1
ATOM 707 C C . LYS A 1 91 ? -6.385 9.261 1.749 1.00 93.75 91 LYS A C 1
ATOM 709 O O . LYS A 1 91 ? -7.582 9.490 1.614 1.00 93.75 91 LYS A O 1
ATOM 714 N N . LEU A 1 92 ? -5.929 8.166 2.355 1.00 92.56 92 LEU A N 1
ATOM 715 C CA . LEU A 1 92 ? -6.812 7.139 2.919 1.00 92.56 92 LEU A CA 1
ATOM 716 C C . LEU A 1 92 ? -7.641 7.686 4.079 1.00 92.56 92 LEU A C 1
ATOM 718 O O . LEU A 1 92 ? -8.854 7.504 4.104 1.00 92.56 92 LEU A O 1
ATOM 722 N N . VAL A 1 93 ? -6.986 8.388 5.002 1.00 89.81 93 VAL A N 1
ATOM 723 C CA . VAL A 1 93 ? -7.608 8.993 6.181 1.00 89.81 93 VAL A CA 1
ATOM 724 C C . VAL A 1 93 ? -8.674 10.016 5.782 1.00 89.81 93 VAL A C 1
ATOM 726 O O . VAL A 1 93 ? -9.740 10.037 6.387 1.00 89.81 93 VAL A O 1
ATOM 729 N N . SER A 1 94 ? -8.460 10.776 4.700 1.00 89.94 94 SER A N 1
ATOM 730 C CA . SER A 1 94 ? -9.442 11.750 4.195 1.00 89.94 94 SER A CA 1
ATOM 731 C C . SER A 1 94 ? -10.806 11.153 3.813 1.00 89.94 94 SER A C 1
ATOM 733 O O . SER A 1 94 ? -11.783 11.892 3.704 1.00 89.94 94 SER A O 1
ATOM 735 N N . TYR A 1 95 ? -10.900 9.831 3.621 1.00 90.06 95 TYR A N 1
ATOM 736 C CA . TYR A 1 95 ? -12.164 9.139 3.345 1.00 90.06 95 TYR A CA 1
ATOM 737 C C . TYR A 1 95 ? -12.939 8.728 4.604 1.00 90.06 95 TYR A C 1
ATOM 739 O O . TYR A 1 95 ? -14.055 8.222 4.490 1.00 90.06 95 TYR A O 1
ATOM 747 N N . PHE A 1 96 ? -12.381 8.942 5.795 1.00 86.62 96 PHE A N 1
ATOM 748 C CA . PHE A 1 96 ? -13.019 8.615 7.065 1.00 86.62 96 PHE A CA 1
ATOM 749 C C . PHE A 1 96 ? -13.383 9.913 7.799 1.00 86.62 96 PHE A C 1
ATOM 751 O O . PHE A 1 96 ? -12.491 10.584 8.293 1.00 86.62 96 PHE A O 1
ATOM 758 N N . PRO A 1 97 ? -14.669 10.295 7.890 1.00 71.81 97 PRO A N 1
ATOM 759 C CA . PRO A 1 97 ? -15.088 11.597 8.428 1.00 71.81 97 PRO A CA 1
ATOM 760 C C . PRO A 1 97 ? -14.849 11.793 9.938 1.00 71.81 97 PRO A C 1
ATOM 762 O O . PRO A 1 97 ? -14.873 12.927 10.401 1.00 71.81 97 PRO A O 1
ATOM 765 N N . GLU A 1 98 ? -14.597 10.723 10.698 1.00 68.75 98 GLU A N 1
ATOM 766 C CA . GLU A 1 98 ? -14.234 10.767 12.125 1.00 68.75 98 GLU A CA 1
ATOM 767 C C . GLU A 1 98 ? -12.751 10.413 12.325 1.00 68.75 98 GLU A C 1
ATOM 769 O O . GLU A 1 98 ? -12.409 9.520 13.104 1.00 68.75 98 GLU A O 1
ATOM 774 N N . TYR A 1 99 ? -11.852 11.051 11.573 1.00 66.56 99 TYR A N 1
ATOM 775 C CA . TYR A 1 99 ? -10.422 10.859 11.792 1.00 66.56 99 TYR A CA 1
ATOM 776 C C . TYR A 1 99 ? -9.891 11.859 12.814 1.00 66.56 99 TYR A C 1
ATOM 778 O O . TYR A 1 99 ? -10.208 13.044 12.751 1.00 66.56 99 TYR A O 1
ATOM 786 N N . LYS A 1 100 ? -9.060 11.370 13.737 1.00 65.31 100 LYS A N 1
ATOM 787 C CA . LYS A 1 100 ? -8.181 12.229 14.527 1.00 65.31 100 LYS A CA 1
ATOM 788 C C . LYS A 1 100 ? -6.903 12.452 13.735 1.00 65.31 100 LYS A C 1
ATOM 790 O O . LYS A 1 100 ? -6.363 11.495 13.172 1.00 65.31 100 LYS A O 1
ATOM 795 N N . THR A 1 101 ? -6.411 13.682 13.668 1.00 68.81 101 THR A N 1
ATOM 796 C CA . THR A 1 101 ? -5.091 13.944 13.085 1.00 68.81 101 THR A CA 1
ATOM 797 C C . THR A 1 101 ? -3.994 13.293 13.931 1.00 68.81 101 THR A C 1
ATOM 799 O O . THR A 1 101 ? -4.214 12.871 15.075 1.00 68.81 101 THR A O 1
ATOM 802 N N . ALA A 1 102 ? -2.784 13.201 13.374 1.00 68.94 102 ALA A N 1
ATOM 803 C CA . ALA A 1 102 ? -1.631 12.745 14.142 1.00 68.94 102 ALA A CA 1
ATOM 804 C C . ALA A 1 102 ? -1.423 13.630 15.385 1.00 68.94 102 ALA A C 1
ATOM 806 O O . ALA A 1 102 ? -1.192 13.101 16.470 1.00 68.94 102 ALA A O 1
ATOM 807 N N . GLU A 1 103 ? -1.587 14.952 15.258 1.00 74.88 103 GLU A N 1
ATOM 808 C CA . GLU A 1 103 ? -1.479 15.877 16.390 1.00 74.88 103 GLU A CA 1
ATOM 809 C C . GLU A 1 103 ? -2.574 15.656 17.440 1.00 74.88 103 GLU A C 1
ATOM 811 O O . GLU A 1 103 ? -2.265 15.595 18.630 1.00 74.88 103 GLU A O 1
ATOM 816 N N . GLU A 1 104 ? -3.833 15.493 17.017 1.00 74.19 104 GLU A N 1
ATOM 817 C CA . GLU A 1 104 ? -4.957 15.226 17.926 1.00 74.19 104 GLU A CA 1
ATOM 818 C C . GLU A 1 104 ? -4.763 13.914 18.685 1.00 74.19 104 GLU A C 1
ATOM 820 O O . GLU A 1 104 ? -5.046 13.834 19.876 1.00 74.19 104 GLU A O 1
ATOM 825 N N . THR A 1 105 ? -4.224 12.897 18.013 1.00 70.62 105 THR A N 1
ATOM 826 C CA . THR A 1 105 ? -3.934 11.603 18.635 1.00 70.62 105 THR A CA 1
ATOM 827 C C . THR A 1 105 ? -2.810 11.729 19.661 1.00 70.62 105 THR A C 1
ATOM 829 O O . THR A 1 105 ? -2.935 11.203 20.759 1.00 70.62 105 THR A O 1
ATOM 832 N N . ILE A 1 106 ? -1.727 12.450 19.343 1.00 75.62 106 ILE A N 1
ATOM 833 C CA . ILE A 1 106 ? -0.598 12.672 20.264 1.00 75.62 106 ILE A CA 1
ATOM 834 C C . ILE A 1 106 ? -1.050 13.441 21.512 1.00 75.62 106 ILE A C 1
ATOM 836 O O . ILE A 1 106 ? -0.621 13.103 22.614 1.00 75.62 106 ILE A O 1
ATOM 840 N N . ALA A 1 107 ? -1.935 14.430 21.355 1.00 73.81 107 ALA A N 1
ATOM 841 C CA . ALA A 1 107 ? -2.471 15.217 22.463 1.00 73.81 107 ALA A CA 1
ATOM 842 C C . ALA A 1 107 ? -3.261 14.386 23.492 1.00 73.81 107 ALA A C 1
ATOM 844 O O . ALA A 1 107 ? -3.355 14.799 24.641 1.00 73.81 107 ALA A O 1
ATOM 845 N N . GLU A 1 108 ? -3.796 13.218 23.124 1.00 72.12 108 GLU A N 1
ATOM 846 C CA . GLU A 1 108 ? -4.500 12.327 24.063 1.00 72.12 108 GLU A CA 1
ATOM 847 C C . GLU A 1 108 ? -3.564 11.479 24.937 1.00 72.12 108 GLU A C 1
ATOM 849 O O . GLU A 1 108 ? -4.015 10.883 25.916 1.00 72.12 108 GLU A O 1
ATOM 854 N N . PHE A 1 109 ? -2.272 11.412 24.601 1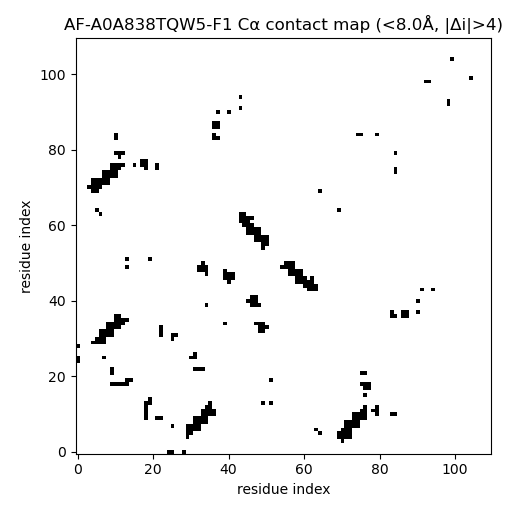.00 67.62 109 PHE A N 1
ATOM 855 C CA . PHE A 1 109 ? -1.260 10.662 25.355 1.00 67.62 109 PHE A CA 1
ATOM 856 C C . PHE A 1 109 ? -0.359 11.553 26.232 1.00 67.62 109 PHE A C 1
ATOM 858 O O . PHE A 1 109 ? 0.574 11.033 26.852 1.00 67.62 109 PHE A O 1
ATOM 865 N N . VAL A 1 110 ? -0.622 12.865 26.280 1.00 51.97 110 VAL A N 1
ATOM 866 C CA . VAL A 1 110 ? 0.061 13.863 27.129 1.00 51.97 110 VAL A CA 1
ATOM 867 C C . VAL A 1 110 ? -0.841 14.250 28.295 1.00 51.97 110 VAL A C 1
ATOM 869 O O . VAL A 1 110 ? -0.319 14.307 29.431 1.00 51.97 110 VAL A O 1
#

Solvent-accessible surface area (backbone atoms only — not comparable to full-atom values): 6589 Å² total; per-residue (Å²): 132,94,73,94,52,68,31,33,40,38,38,32,60,93,85,37,67,69,33,52,52,52,47,58,58,39,54,76,80,28,61,59,41,36,29,73,49,40,77,36,53,72,48,77,42,31,33,47,25,50,42,74,91,81,69,41,80,41,80,40,74,64,70,52,74,97,58,84,87,73,41,73,43,77,50,61,24,97,85,47,60,64,69,50,54,49,44,35,50,54,56,58,48,70,70,42,95,86,64,72,52,74,67,60,53,54,62,75,78,110

Nearest PDB structures (foldseek):
  7n95-assembly1_A  TM=4.399E-01  e=7.559E-02  Clostridioides difficile
  1elu-assembly1_B  TM=4.854E-01  e=7.825E+00  Synechocystis sp. PCC 6714
  6wgg-assembly1_4  TM=2.735E-01  e=2.936E+00  Saccharomyces cerevisiae
  6wgf-assembly1_4  TM=2.750E-01  e=4.071E+00  Saccharomyces cerevisiae

Sequence (110 aa):
LNTDADLAIVVGGYNSSNTSHLVELCEKQLPTYFIDSAERIISQDKIFHYNFHNKVEKQTDKFLPQKNPVKILITSGASCPDALVEGVINKLVSYFPEYKTAEETIAEFV